Protein AF-A0A132MPM1-F1 (afdb_monomer)

Radius of gyration: 14.1 Å; Cα contacts (8 Å, |Δi|>4): 120; chains: 1; bounding box: 30×25×38 Å

pLDDT: mean 96.38, std 3.82, range [69.06, 98.75]

Sequence (72 aa):
MLVWEPPHRLVFSWQISPERVPEPDPVKASEVEVRFTAEGPATTRVELEHRGFEHHGPGGDAYRAGLGSPEG

Secondary structure (DSSP, 8-state):
--EEETTTEEEEEE-B-TTSSB---GGG-EEEEEEEEEEETTEEEEEEEEE-GGGGGGGHHHHHHHHTSTT-

Nearest PDB structures (foldseek):
  5z4f-assembly1_A  TM=6.955E-01  e=1.325E-03  Streptomyces bottropensis
  5ezv-assembly2_C  TM=5.768E-01  e=3.338E+00  Homo sapiens
  3zqp-assembly1_C  TM=3.327E-01  e=8.026E+00  Bac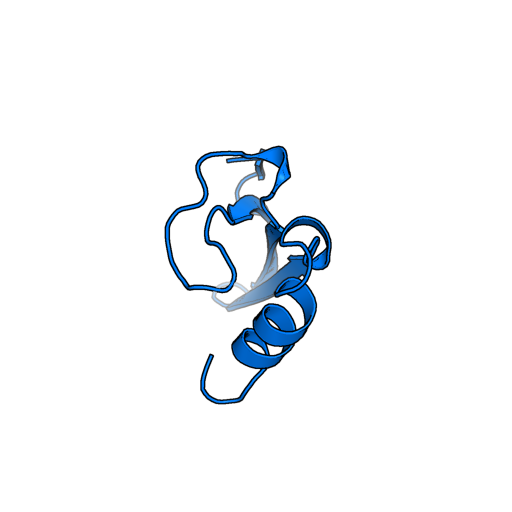illus phage SF6

Mean predicted aligned error: 2.67 Å

Solvent-accessible surface area (backbone atoms only — not comparable to full-atom values): 4158 Å² total; per-residue (Å²): 120,75,45,83,44,87,87,39,40,41,28,32,72,40,44,56,40,64,88,72,42,82,36,88,55,72,81,43,26,22,38,40,41,40,39,49,43,77,77,52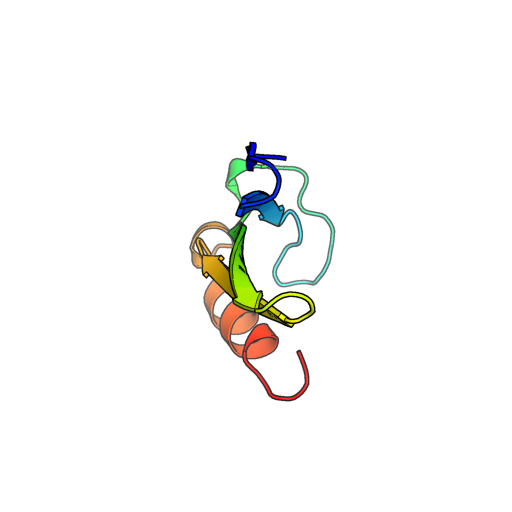,100,88,41,67,50,74,48,79,48,78,47,53,44,74,40,45,47,94,42,14,66,61,36,54,52,46,58,69,39,100,80,85

Foldseek 3Di:
DPDDDPPFKDKDWAQAALVRHGHPDSQLTWMKIWGWDDPDPPDIDIDIDTDDLCSNPPSSVVSVVVVPDPVD

Organism: NCBI:txid1469144

Structure (mmCIF, N/CA/C/O backbone):
data_AF-A0A132MPM1-F1
#
_entry.id   AF-A0A132MPM1-F1
#
loop_
_atom_site.group_PDB
_atom_site.id
_atom_site.type_symbol
_atom_site.label_atom_id
_atom_site.label_alt_id
_atom_site.label_comp_id
_atom_site.label_asym_id
_atom_site.label_entity_id
_atom_site.label_seq_id
_atom_site.pdbx_PDB_ins_code
_atom_site.Cartn_x
_atom_site.Cartn_y
_atom_site.Cartn_z
_atom_site.occupancy
_atom_site.B_iso_or_equiv
_atom_site.auth_seq_id
_atom_site.auth_comp_id
_atom_site.auth_asym_id
_atom_site.auth_atom_id
_atom_site.pdbx_PDB_model_num
ATOM 1 N N . MET A 1 1 ? 0.320 11.138 -0.962 1.00 89.00 1 MET A N 1
ATOM 2 C CA . MET A 1 1 ? -0.894 10.601 -0.305 1.00 89.00 1 MET A CA 1
ATOM 3 C C . MET A 1 1 ? -2.012 10.630 -1.325 1.00 89.00 1 MET A C 1
ATOM 5 O O . MET A 1 1 ? -2.171 11.661 -1.963 1.00 89.00 1 MET A O 1
ATOM 9 N N . LEU A 1 2 ? -2.712 9.512 -1.512 1.00 96.12 2 LEU A N 1
ATOM 10 C CA . LEU A 1 2 ? -3.752 9.356 -2.533 1.00 96.12 2 LEU A CA 1
ATOM 11 C C . LEU A 1 2 ? -5.156 9.394 -1.915 1.00 96.12 2 LEU A C 1
ATOM 13 O O . LEU A 1 2 ? -6.029 10.078 -2.434 1.00 96.12 2 LEU A O 1
ATOM 17 N N . VAL A 1 3 ? -5.357 8.725 -0.775 1.00 98.38 3 VAL A N 1
ATOM 18 C CA . VAL A 1 3 ? -6.624 8.723 -0.023 1.00 98.38 3 VAL A CA 1
ATOM 19 C C . VAL A 1 3 ? -6.337 8.850 1.468 1.00 98.38 3 VAL A C 1
ATOM 21 O O . VAL A 1 3 ? -5.422 8.203 1.978 1.00 98.38 3 VAL A O 1
ATOM 24 N N . TRP A 1 4 ? -7.140 9.657 2.164 1.00 98.25 4 TRP A N 1
ATOM 25 C CA . TRP A 1 4 ? -7.126 9.793 3.619 1.00 98.25 4 TRP A CA 1
ATOM 26 C C . TRP A 1 4 ? -8.554 9.870 4.157 1.00 98.25 4 TRP A C 1
ATOM 28 O O . TRP A 1 4 ? -9.218 10.898 4.037 1.00 98.25 4 TRP A O 1
ATOM 38 N N . GLU A 1 5 ? -9.021 8.773 4.746 1.00 98.38 5 GLU A N 1
ATOM 39 C CA . GLU A 1 5 ? -10.381 8.615 5.270 1.00 98.38 5 GLU A CA 1
ATOM 40 C C . GLU A 1 5 ? -10.304 8.064 6.704 1.00 98.38 5 GLU A C 1
ATOM 42 O O . GLU A 1 5 ? -10.466 6.861 6.925 1.00 98.38 5 GLU A O 1
ATOM 47 N N . PRO A 1 6 ? -9.996 8.901 7.707 1.00 96.81 6 PRO A N 1
ATOM 48 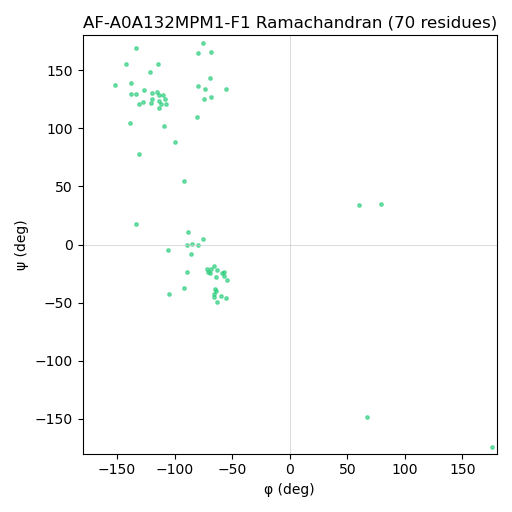C CA . PRO A 1 6 ? -9.858 8.437 9.082 1.00 96.81 6 PRO A CA 1
ATOM 49 C C . PRO A 1 6 ? -11.212 8.010 9.689 1.00 96.81 6 PRO A C 1
ATOM 51 O O . PRO A 1 6 ? -12.220 8.673 9.441 1.00 96.81 6 PRO A O 1
ATOM 54 N N . PRO A 1 7 ? -11.248 6.953 10.529 1.00 95.44 7 PRO A N 1
ATOM 55 C CA . PRO A 1 7 ? -10.142 6.054 10.890 1.00 95.44 7 PRO A CA 1
ATOM 56 C C . PRO A 1 7 ? -9.979 4.847 9.941 1.00 95.44 7 PRO A C 1
ATOM 58 O O . PRO A 1 7 ? -9.272 3.907 10.282 1.00 95.44 7 PRO A O 1
ATOM 61 N N . HIS A 1 8 ? -10.661 4.824 8.796 1.00 98.00 8 HIS A N 1
ATOM 62 C CA . HIS A 1 8 ? -10.946 3.609 8.030 1.00 98.00 8 HIS A CA 1
ATOM 63 C C . HIS A 1 8 ? -9.918 3.253 6.958 1.00 98.00 8 HIS A C 1
ATOM 65 O O . HIS A 1 8 ? -9.676 2.066 6.733 1.00 98.00 8 HIS A O 1
ATOM 71 N N . ARG A 1 9 ? -9.343 4.239 6.262 1.00 98.56 9 ARG A N 1
ATOM 72 C CA . ARG A 1 9 ? -8.590 3.969 5.034 1.00 98.56 9 ARG A CA 1
ATOM 73 C C . ARG A 1 9 ? -7.491 4.991 4.764 1.00 98.56 9 ARG A C 1
ATOM 75 O O . ARG A 1 9 ? -7.684 6.201 4.886 1.00 98.56 9 ARG A O 1
ATOM 82 N N . LEU A 1 10 ? -6.342 4.477 4.342 1.00 98.62 10 LEU A N 1
ATOM 83 C CA . LEU A 1 10 ? -5.192 5.239 3.867 1.00 98.62 10 LEU A CA 1
ATOM 84 C C . LEU A 1 10 ? -4.694 4.600 2.568 1.00 98.62 10 LEU A C 1
ATOM 86 O O . LEU A 1 10 ? -4.447 3.398 2.534 1.00 98.62 10 LEU A O 1
ATOM 90 N N . VAL A 1 11 ? -4.510 5.402 1.520 1.00 98.62 11 VAL A N 1
ATOM 91 C CA . VAL A 1 11 ? -3.853 4.965 0.277 1.00 98.62 11 VAL A CA 1
ATOM 92 C C . VAL A 1 11 ? -2.719 5.926 -0.044 1.00 98.62 11 VAL A C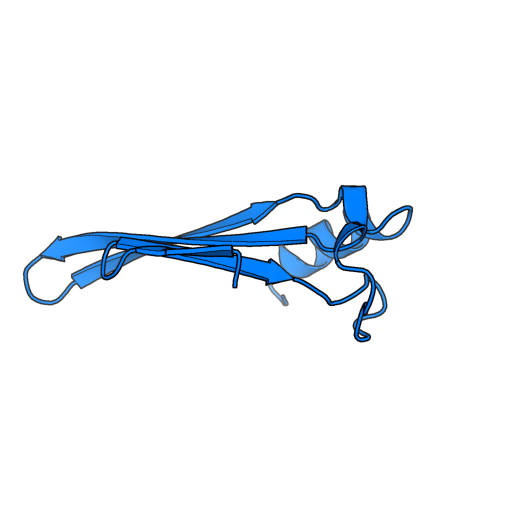 1
ATOM 94 O O . VAL A 1 11 ? -2.895 7.150 0.006 1.00 98.62 11 VAL A O 1
ATOM 97 N N . PHE A 1 12 ? -1.544 5.403 -0.381 1.00 98.38 12 PHE A N 1
ATOM 98 C CA . PHE A 1 12 ? -0.388 6.219 -0.742 1.00 98.38 12 PHE A CA 1
ATOM 99 C C . PHE A 1 12 ? 0.439 5.599 -1.869 1.00 98.38 12 PHE A C 1
ATOM 101 O O . PHE A 1 12 ? 0.418 4.389 -2.088 1.00 98.38 12 PHE A O 1
ATOM 108 N N . SER A 1 13 ? 1.158 6.461 -2.592 1.00 98.19 13 SER A N 1
ATOM 109 C CA . SER A 1 13 ? 2.073 6.055 -3.652 1.00 98.19 13 SER A CA 1
ATOM 110 C C . SER A 1 13 ? 3.338 5.444 -3.055 1.00 98.19 13 SER A C 1
ATOM 112 O O . SER A 1 13 ? 3.946 5.990 -2.132 1.00 98.19 13 SER A O 1
ATOM 114 N N . TRP A 1 14 ? 3.749 4.315 -3.615 1.00 97.69 14 TRP A N 1
ATOM 115 C CA . TRP A 1 14 ? 4.995 3.635 -3.308 1.00 97.69 14 TRP A CA 1
ATOM 116 C C . TRP A 1 14 ? 6.023 3.968 -4.388 1.00 97.69 14 TRP A C 1
ATOM 118 O O . TRP A 1 14 ? 6.141 3.293 -5.412 1.00 97.69 14 TRP A O 1
ATOM 128 N N . GLN A 1 15 ? 6.735 5.067 -4.155 1.00 97.62 15 GLN A N 1
ATOM 129 C CA . GLN A 1 15 ? 7.720 5.655 -5.064 1.00 97.62 15 GLN A CA 1
ATOM 130 C C . GLN A 1 15 ? 9.133 5.121 -4.796 1.00 97.62 15 GLN A C 1
ATOM 132 O O . GLN A 1 15 ? 10.078 5.871 -4.546 1.00 97.62 15 GLN A O 1
ATOM 137 N N . ILE A 1 16 ? 9.255 3.795 -4.813 1.00 97.00 16 ILE A N 1
ATOM 138 C CA . ILE A 1 16 ? 10.516 3.071 -4.654 1.00 97.00 16 ILE A CA 1
ATOM 139 C C . ILE A 1 16 ? 10.598 2.047 -5.780 1.00 97.00 16 ILE A C 1
ATOM 141 O O . ILE A 1 16 ? 9.722 1.194 -5.892 1.00 97.00 16 ILE A O 1
ATOM 145 N N . SER A 1 17 ? 11.640 2.157 -6.597 1.00 96.31 17 SER A N 1
ATOM 146 C CA . SER A 1 17 ? 11.927 1.248 -7.714 1.00 96.31 17 SER A CA 1
ATOM 147 C C . SER A 1 17 ? 12.319 -0.165 -7.240 1.00 96.31 17 SER A C 1
ATOM 149 O O . SER A 1 17 ? 12.688 -0.340 -6.072 1.00 96.31 17 SER A O 1
ATOM 151 N N . PRO A 1 18 ? 12.321 -1.176 -8.132 1.00 96.06 18 PRO A N 1
ATOM 152 C CA . PRO A 1 18 ? 12.813 -2.525 -7.830 1.00 96.06 18 PRO A CA 1
ATOM 153 C C . PRO A 1 18 ? 14.243 -2.565 -7.280 1.00 96.06 18 PRO A C 1
ATOM 155 O O . PRO A 1 18 ? 14.570 -3.411 -6.450 1.00 96.06 18 PRO A O 1
ATOM 158 N N . GLU A 1 19 ? 15.087 -1.614 -7.678 1.00 94.56 19 GLU A N 1
ATOM 159 C CA . GLU A 1 19 ? 16.461 -1.451 -7.196 1.00 94.56 19 GLU A CA 1
ATOM 160 C C . GLU A 1 19 ? 16.534 -0.840 -5.783 1.00 94.56 19 GLU A C 1
ATOM 162 O O . GLU A 1 19 ? 17.623 -0.575 -5.272 1.00 94.56 19 GLU A O 1
ATOM 167 N N . ARG A 1 20 ? 15.381 -0.628 -5.130 1.00 92.94 20 ARG A N 1
ATOM 168 C CA . ARG A 1 20 ? 15.227 -0.036 -3.792 1.00 92.94 20 ARG A CA 1
ATOM 169 C C . ARG A 1 20 ? 15.772 1.393 -3.692 1.00 92.94 20 ARG A C 1
ATOM 171 O O . ARG A 1 20 ? 16.247 1.812 -2.637 1.00 92.94 20 ARG A O 1
ATOM 178 N N . VAL A 1 21 ? 15.658 2.164 -4.774 1.00 96.38 21 VAL A N 1
ATOM 179 C CA . VAL A 1 21 ? 15.986 3.600 -4.811 1.00 96.38 21 VAL A CA 1
ATOM 180 C C . VAL A 1 21 ? 14.735 4.449 -5.070 1.00 96.38 21 VAL A C 1
ATOM 182 O O . VAL A 1 21 ? 13.778 3.936 -5.661 1.00 96.38 21 VAL A O 1
ATOM 185 N N . PRO A 1 22 ? 14.708 5.731 -4.650 1.00 97.81 22 PRO A N 1
ATOM 186 C CA . PRO A 1 22 ? 13.565 6.611 -4.893 1.00 97.81 22 PRO A CA 1
ATOM 187 C C . PRO A 1 22 ? 13.207 6.715 -6.382 1.00 97.81 22 PRO A C 1
ATOM 189 O O . PRO A 1 22 ? 14.083 6.944 -7.212 1.00 97.81 22 PRO A O 1
ATOM 192 N N . GLU A 1 23 ? 11.918 6.597 -6.701 1.00 97.06 23 GLU A N 1
ATOM 193 C CA . GLU A 1 23 ? 11.370 6.776 -8.050 1.00 97.06 23 GLU A CA 1
ATOM 194 C C . GLU A 1 23 ? 10.558 8.086 -8.101 1.00 97.06 23 GLU A C 1
ATOM 196 O O . GLU A 1 23 ? 9.448 8.154 -7.559 1.00 97.06 23 GLU A O 1
ATOM 201 N N . PRO A 1 24 ? 11.110 9.174 -8.671 1.00 96.31 24 PRO A N 1
ATOM 202 C CA . PRO A 1 24 ? 10.451 10.477 -8.678 1.00 96.31 24 PRO A CA 1
ATOM 203 C C . PRO A 1 24 ? 9.244 10.551 -9.621 1.00 96.31 24 PRO A C 1
ATOM 205 O O . PRO A 1 24 ? 8.410 11.434 -9.424 1.00 96.31 24 PRO A O 1
ATOM 208 N N . ASP A 1 25 ? 9.137 9.669 -10.619 1.00 96.62 25 ASP A N 1
ATOM 209 C CA . ASP A 1 25 ? 7.996 9.627 -11.532 1.00 96.62 25 ASP A CA 1
ATOM 210 C C . ASP A 1 25 ? 6.807 8.893 -10.879 1.00 96.62 25 ASP A C 1
ATOM 212 O O . ASP A 1 25 ? 6.845 7.669 -10.713 1.00 96.62 25 ASP A O 1
ATOM 216 N N . PRO A 1 26 ? 5.718 9.597 -10.518 1.00 94.94 26 PRO A N 1
ATOM 217 C CA . PRO A 1 26 ? 4.574 8.971 -9.865 1.00 94.94 26 PRO A CA 1
ATOM 218 C C . PRO A 1 26 ? 3.835 7.970 -10.765 1.00 94.94 26 PRO A C 1
ATOM 220 O O . PRO A 1 26 ? 3.109 7.133 -10.238 1.00 94.94 26 PRO A O 1
ATOM 223 N N . VAL A 1 27 ? 4.014 8.013 -12.093 1.00 96.56 27 VAL A N 1
ATOM 224 C CA . VAL A 1 27 ? 3.396 7.047 -13.024 1.00 96.56 27 VAL A CA 1
ATOM 225 C C . VAL A 1 27 ? 4.032 5.661 -12.900 1.00 96.56 27 VAL A C 1
ATOM 227 O O . VAL A 1 27 ? 3.392 4.658 -13.200 1.00 96.56 27 VAL A O 1
ATOM 230 N N . LYS A 1 28 ? 5.274 5.590 -12.415 1.00 97.50 28 LYS A N 1
ATOM 231 C CA . LYS A 1 28 ? 5.988 4.331 -12.168 1.00 97.50 28 LYS A CA 1
ATOM 232 C C . LYS A 1 28 ? 5.756 3.771 -10.766 1.00 97.50 28 LYS A C 1
ATOM 234 O O . LYS A 1 28 ? 6.299 2.728 -10.415 1.00 97.50 28 LYS A O 1
ATOM 239 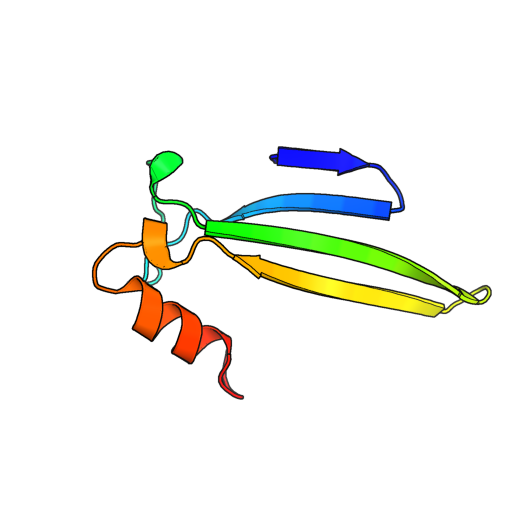N N . ALA A 1 29 ? 4.967 4.460 -9.945 1.00 97.69 29 ALA A N 1
ATOM 240 C CA . ALA A 1 29 ? 4.698 4.037 -8.584 1.00 97.69 29 ALA A CA 1
ATOM 241 C C . ALA A 1 29 ? 3.628 2.937 -8.540 1.00 97.69 29 ALA A C 1
ATOM 243 O O . ALA A 1 29 ? 2.561 3.035 -9.149 1.00 97.69 29 ALA A O 1
ATOM 244 N N . SER A 1 30 ? 3.885 1.922 -7.724 1.00 97.88 30 SER A N 1
ATOM 245 C CA . SER A 1 30 ? 2.829 1.068 -7.171 1.00 97.88 30 SER A CA 1
ATOM 246 C C . SER A 1 30 ? 2.075 1.804 -6.056 1.00 97.88 30 SER A C 1
ATOM 248 O O . SER A 1 30 ? 2.495 2.873 -5.609 1.00 97.88 30 SER A O 1
ATOM 250 N N . GLU A 1 31 ? 1.003 1.219 -5.540 1.00 98.31 31 GLU A N 1
ATOM 251 C CA . GLU A 1 31 ? 0.229 1.781 -4.431 1.00 98.31 31 GLU A CA 1
ATOM 252 C C . GLU A 1 31 ? 0.184 0.826 -3.246 1.00 98.31 31 GLU A C 1
ATOM 254 O O . GLU A 1 31 ? 0.1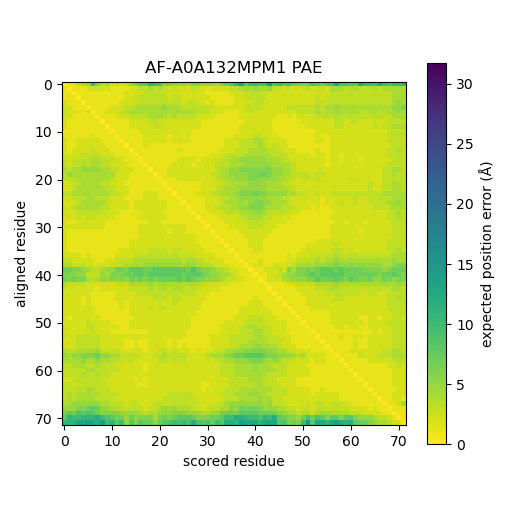29 -0.393 -3.419 1.00 98.31 31 GLU A O 1
ATOM 259 N N . VAL A 1 32 ? 0.125 1.403 -2.046 1.00 98.50 32 VAL A N 1
ATOM 260 C CA . VAL A 1 32 ? -0.214 0.681 -0.821 1.00 98.50 32 VAL A CA 1
ATOM 261 C C . VAL A 1 32 ? -1.544 1.207 -0.300 1.00 98.50 32 VAL A C 1
ATOM 263 O O . VAL A 1 32 ? -1.698 2.406 -0.048 1.00 98.50 32 VAL A O 1
ATOM 266 N N . GLU A 1 33 ? -2.498 0.299 -0.129 1.00 98.75 33 GLU A N 1
ATOM 267 C CA . GLU A 1 33 ? -3.787 0.547 0.503 1.00 98.75 33 GLU A CA 1
ATOM 268 C C . GLU A 1 33 ? -3.848 -0.162 1.856 1.00 98.75 33 GLU A C 1
ATOM 270 O O . GLU A 1 33 ? -3.594 -1.361 1.964 1.00 98.75 33 GLU A O 1
ATOM 275 N N . VAL A 1 34 ? -4.212 0.592 2.891 1.00 98.69 34 VAL A N 1
ATOM 276 C CA . VAL A 1 34 ? -4.396 0.094 4.253 1.00 98.69 34 VAL A CA 1
ATOM 277 C C . VAL A 1 34 ? -5.834 0.348 4.679 1.00 98.69 34 VAL A C 1
ATOM 279 O O . VAL A 1 34 ? -6.309 1.487 4.644 1.00 98.69 34 VAL A O 1
ATOM 282 N N . ARG A 1 35 ? -6.522 -0.717 5.097 1.00 98.69 35 ARG A N 1
ATOM 283 C CA . ARG A 1 35 ? -7.898 -0.686 5.608 1.00 98.69 35 ARG A CA 1
ATOM 284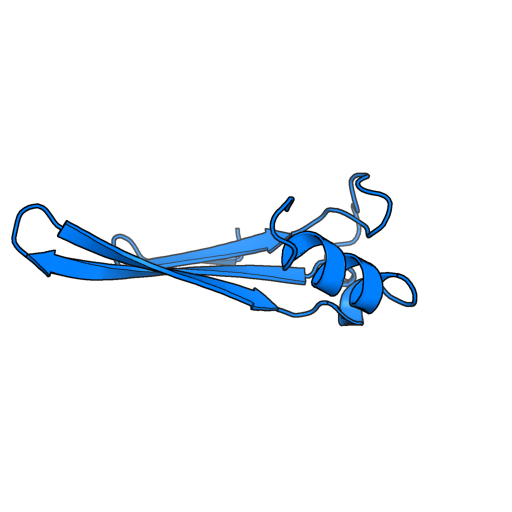 C C . ARG A 1 35 ? -7.918 -1.108 7.073 1.00 98.69 35 ARG A C 1
ATOM 286 O O . ARG A 1 35 ? -7.350 -2.137 7.435 1.00 98.69 35 ARG A O 1
ATOM 293 N N . PHE A 1 36 ? -8.600 -0.326 7.903 1.00 98.62 36 PHE A N 1
ATOM 294 C CA . PHE A 1 36 ? -8.729 -0.547 9.341 1.00 98.62 36 PHE A CA 1
ATOM 295 C C . PHE A 1 36 ? -10.175 -0.915 9.682 1.00 98.62 36 PHE A C 1
ATOM 297 O O . PHE A 1 36 ? -11.101 -0.138 9.445 1.00 98.62 36 PHE A O 1
ATOM 304 N N . THR A 1 37 ? -10.370 -2.095 10.269 1.00 98.44 37 THR A N 1
ATOM 305 C CA . THR A 1 37 ? -11.679 -2.577 10.732 1.00 98.44 37 THR A CA 1
ATOM 306 C C . THR A 1 37 ? -11.612 -2.852 12.227 1.00 98.44 37 THR A C 1
ATOM 308 O O . THR A 1 37 ? -10.794 -3.656 12.664 1.00 98.44 37 THR A O 1
ATOM 311 N N . ALA A 1 38 ? -12.450 -2.198 13.030 1.00 97.94 38 ALA A N 1
ATOM 312 C CA . ALA A 1 38 ? -12.531 -2.502 14.456 1.00 97.94 38 ALA A CA 1
ATOM 313 C C . ALA A 1 38 ? -13.148 -3.897 14.663 1.00 97.94 38 ALA A C 1
ATOM 315 O O . ALA A 1 38 ? -14.236 -4.171 14.161 1.00 97.94 38 ALA A O 1
ATOM 316 N N . GLU A 1 39 ? -12.473 -4.759 15.421 1.00 97.94 39 GLU A N 1
ATOM 317 C CA . GLU A 1 39 ? -12.982 -6.080 15.834 1.00 97.94 39 GLU A CA 1
ATOM 318 C C . GLU A 1 39 ? -13.406 -6.099 17.311 1.00 97.94 39 GLU A C 1
ATOM 320 O O . GLU A 1 39 ? -13.965 -7.074 17.807 1.00 97.94 39 GLU A O 1
ATOM 325 N N . GLY A 1 40 ? -13.172 -5.000 18.025 1.00 95.75 40 GLY A N 1
ATOM 326 C CA . GLY A 1 40 ? -13.591 -4.802 19.403 1.00 95.75 40 GLY A CA 1
ATOM 327 C C . GLY A 1 40 ? -13.079 -3.472 19.960 1.00 95.75 40 GLY A C 1
ATOM 328 O O . GLY A 1 40 ? -12.456 -2.697 19.234 1.00 95.75 40 GLY A O 1
ATOM 329 N N . PRO A 1 41 ? -13.289 -3.200 21.259 1.00 95.12 41 PRO A N 1
ATOM 330 C CA . PRO A 1 41 ? -12.903 -1.928 21.879 1.00 95.12 41 PRO A CA 1
ATOM 331 C C . PRO A 1 41 ? -11.394 -1.638 21.878 1.00 95.12 41 PRO A C 1
ATOM 333 O O . PRO A 1 41 ? -10.996 -0.486 22.012 1.00 95.12 41 PRO A O 1
ATOM 336 N N . ALA A 1 42 ? -10.560 -2.675 21.759 1.00 96.31 42 ALA A N 1
ATOM 337 C CA . ALA A 1 42 ? -9.099 -2.580 21.812 1.00 96.31 42 ALA A CA 1
ATOM 338 C C . ALA A 1 42 ? -8.408 -3.375 20.687 1.00 96.31 42 ALA A C 1
ATOM 340 O O . ALA A 1 42 ? -7.224 -3.694 20.791 1.00 96.31 42 ALA A O 1
ATOM 341 N N . THR A 1 43 ? -9.137 -3.738 19.627 1.00 97.94 43 THR A N 1
ATOM 342 C CA . THR A 1 43 ? -8.614 -4.588 18.549 1.00 97.94 43 THR A CA 1
ATOM 343 C C . THR A 1 43 ? -9.053 -4.060 17.194 1.00 97.94 43 THR A C 1
ATOM 345 O O . THR A 1 43 ? -10.240 -3.830 16.963 1.00 97.94 43 THR A O 1
ATOM 348 N N . THR A 1 44 ? -8.087 -3.912 16.291 1.00 98.25 44 THR A N 1
ATOM 349 C CA . THR A 1 44 ? -8.304 -3.476 14.913 1.00 98.25 44 THR A CA 1
ATOM 350 C C . THR A 1 44 ? -7.657 -4.483 13.980 1.00 98.25 44 THR A C 1
ATOM 352 O O . THR A 1 44 ? -6.449 -4.706 14.055 1.00 98.25 44 THR A O 1
ATOM 355 N N . ARG A 1 45 ? -8.443 -5.054 13.069 1.00 98.31 45 ARG A N 1
ATOM 356 C CA . ARG A 1 45 ? -7.910 -5.774 11.920 1.00 98.31 45 ARG A CA 1
ATOM 357 C C . ARG A 1 45 ? -7.372 -4.772 10.915 1.00 98.31 45 ARG A C 1
ATOM 359 O O . ARG A 1 45 ? -8.093 -3.873 10.478 1.00 98.31 45 ARG A O 1
ATOM 366 N N . VAL A 1 46 ? -6.112 -4.956 10.545 1.00 98.44 46 VAL A N 1
ATOM 367 C CA . VAL A 1 46 ? -5.445 -4.174 9.509 1.00 98.44 46 VAL A CA 1
ATOM 368 C C . VAL A 1 46 ? -5.272 -5.060 8.288 1.00 98.44 46 VAL A C 1
ATOM 370 O O . VAL A 1 46 ? -4.644 -6.112 8.364 1.00 98.44 46 VAL A O 1
ATOM 373 N N . GLU A 1 47 ? -5.839 -4.633 7.168 1.00 98.44 47 GLU A N 1
ATOM 374 C CA . GLU A 1 47 ? -5.634 -5.270 5.872 1.00 98.44 47 GLU A CA 1
ATOM 375 C C . GLU A 1 47 ? -4.757 -4.364 5.013 1.00 98.44 47 GLU A C 1
ATOM 377 O O . GLU A 1 47 ? -5.089 -3.194 4.815 1.00 98.44 47 GLU A O 1
ATOM 382 N N . LEU A 1 48 ? -3.652 -4.912 4.508 1.00 97.94 48 LEU A N 1
ATOM 383 C CA . LEU A 1 48 ? -2.720 -4.223 3.622 1.00 97.94 48 LEU A CA 1
ATOM 384 C C . LEU A 1 48 ? -2.752 -4.883 2.246 1.00 97.94 48 LEU A C 1
ATOM 386 O O . LEU A 1 48 ? -2.591 -6.097 2.130 1.00 97.94 48 LEU A O 1
ATOM 390 N N . GLU A 1 49 ? -2.935 -4.074 1.210 1.00 98.06 49 GLU A N 1
ATOM 391 C CA . GLU A 1 49 ? -2.776 -4.473 -0.184 1.00 98.06 49 GLU A CA 1
ATOM 392 C C . GLU A 1 49 ? -1.688 -3.614 -0.830 1.00 98.06 49 GLU A C 1
ATOM 394 O O . GLU A 1 49 ? -1.722 -2.387 -0.746 1.00 98.06 49 GLU A O 1
ATOM 399 N N . HIS A 1 50 ? -0.736 -4.263 -1.499 1.00 97.81 50 HIS A N 1
ATOM 400 C CA . HIS A 1 50 ? 0.242 -3.608 -2.363 1.00 97.81 50 HIS A CA 1
ATOM 401 C C . HIS A 1 50 ? -0.035 -4.049 -3.800 1.00 97.81 50 HIS A C 1
ATOM 403 O O . HIS A 1 50 ? 0.017 -5.241 -4.108 1.00 97.81 50 HIS A O 1
ATOM 409 N N . ARG A 1 51 ? -0.379 -3.098 -4.669 1.00 97.75 51 ARG A N 1
ATOM 410 C CA . ARG A 1 51 ? -0.808 -3.348 -6.055 1.00 97.75 51 ARG A CA 1
ATOM 411 C C . ARG A 1 51 ? -0.116 -2.413 -7.044 1.00 97.75 51 ARG A C 1
ATOM 413 O O . ARG A 1 51 ? 0.508 -1.437 -6.636 1.00 97.75 51 ARG A O 1
ATOM 420 N N . GLY A 1 52 ? -0.257 -2.686 -8.341 1.00 97.62 52 GLY A N 1
ATOM 421 C CA . GLY A 1 52 ? 0.342 -1.864 -9.397 1.00 97.62 52 GLY A CA 1
ATOM 422 C C . GLY A 1 52 ? 1.832 -2.144 -9.599 1.00 97.62 52 GLY A C 1
ATOM 423 O O . GLY A 1 52 ? 2.608 -1.221 -9.836 1.00 97.62 52 GLY A O 1
ATOM 424 N N . PHE A 1 53 ? 2.266 -3.397 -9.432 1.00 97.88 53 PHE A N 1
ATOM 425 C CA . PHE A 1 53 ? 3.679 -3.759 -9.587 1.00 97.88 53 PHE A CA 1
ATOM 426 C C . PHE A 1 53 ? 4.161 -3.674 -11.040 1.00 97.88 53 PHE A C 1
ATOM 428 O O . PHE A 1 53 ? 5.341 -3.440 -11.284 1.00 97.88 53 PHE A O 1
ATOM 435 N N . GLU A 1 54 ? 3.246 -3.788 -11.998 1.00 97.50 54 GLU A N 1
ATOM 436 C CA . GLU A 1 54 ? 3.476 -3.605 -13.427 1.00 97.50 54 GLU A CA 1
ATOM 437 C C . GLU A 1 54 ? 4.010 -2.206 -13.781 1.00 97.50 54 GLU A C 1
ATOM 439 O O . GLU A 1 54 ? 4.712 -2.049 -14.782 1.00 97.50 54 GLU A O 1
ATOM 444 N N . HIS A 1 55 ? 3.750 -1.196 -12.941 1.00 97.69 55 HIS A N 1
ATOM 445 C CA . HIS A 1 55 ? 4.262 0.164 -13.131 1.00 97.69 55 HIS A CA 1
ATOM 446 C C . HIS A 1 55 ? 5.787 0.262 -12.955 1.00 97.69 55 HIS A C 1
ATOM 448 O O . HIS A 1 55 ? 6.411 1.168 -13.507 1.00 97.69 55 HIS A O 1
ATOM 454 N N . HIS A 1 56 ? 6.407 -0.702 -12.264 1.00 96.62 56 HIS A N 1
ATOM 455 C CA . HIS A 1 56 ? 7.861 -0.763 -12.062 1.00 96.62 56 HIS A CA 1
ATOM 456 C C . HIS A 1 56 ? 8.632 -1.325 -13.265 1.00 96.62 56 HIS A C 1
ATOM 458 O O . HIS A 1 56 ? 9.858 -1.443 -13.224 1.00 96.62 56 HIS A O 1
ATOM 464 N N . GLY A 1 57 ? 7.940 -1.697 -14.346 1.00 95.44 57 GLY A N 1
ATOM 465 C CA . GLY A 1 57 ? 8.571 -2.257 -15.537 1.00 95.44 57 GLY A CA 1
ATOM 466 C C . GLY A 1 57 ? 9.188 -3.644 -15.288 1.00 95.44 57 GLY A C 1
ATOM 467 O O . GLY A 1 57 ? 8.665 -4.410 -14.478 1.00 95.44 57 GLY A O 1
ATOM 468 N N . PRO A 1 58 ? 10.292 -4.006 -15.974 1.00 95.44 58 PRO A N 1
ATOM 469 C CA . PRO A 1 58 ? 10.823 -5.375 -15.968 1.00 95.44 58 PRO A CA 1
ATOM 470 C C . PRO A 1 58 ? 11.159 -5.958 -14.585 1.00 95.44 58 PRO A C 1
ATOM 472 O O . PRO A 1 58 ? 11.130 -7.174 -14.419 1.00 95.44 58 PRO A O 1
ATOM 475 N N . GLY A 1 59 ? 11.479 -5.117 -13.595 1.00 95.50 59 GLY A N 1
ATOM 476 C CA . GLY A 1 59 ? 11.803 -5.553 -12.232 1.00 95.50 59 GLY A CA 1
ATOM 477 C C . GLY A 1 59 ? 10.590 -5.748 -11.314 1.00 95.50 59 GLY A C 1
ATOM 478 O O . GLY A 1 59 ? 10.751 -6.255 -10.204 1.00 95.50 59 GLY A O 1
ATOM 479 N N . GLY A 1 60 ? 9.384 -5.366 -11.749 1.00 96.69 60 GLY A N 1
ATOM 480 C CA . GLY A 1 60 ? 8.185 -5.332 -10.905 1.00 96.69 60 GLY A CA 1
ATOM 481 C C . GLY A 1 60 ? 7.795 -6.685 -10.309 1.00 96.69 60 GLY A C 1
ATOM 482 O O . GLY A 1 60 ? 7.537 -6.774 -9.109 1.00 96.69 60 GLY A O 1
ATOM 483 N N . ASP A 1 61 ? 7.822 -7.755 -11.107 1.00 96.75 61 ASP A N 1
ATOM 484 C CA . ASP A 1 61 ? 7.456 -9.102 -10.645 1.00 96.75 61 ASP A CA 1
ATOM 485 C C . ASP A 1 61 ? 8.438 -9.649 -9.604 1.00 96.75 61 ASP A C 1
ATOM 487 O O . ASP A 1 61 ? 8.028 -10.210 -8.584 1.00 96.75 61 ASP A O 1
ATOM 491 N N . ALA A 1 62 ? 9.740 -9.454 -9.832 1.00 95.75 62 ALA A N 1
ATOM 492 C CA . ALA A 1 62 ? 10.774 -9.842 -8.878 1.00 95.75 62 ALA A CA 1
ATOM 493 C C . ALA A 1 62 ? 10.662 -9.028 -7.583 1.00 95.75 62 ALA A C 1
ATOM 495 O O . ALA A 1 62 ? 10.816 -9.578 -6.493 1.00 95.75 62 ALA A O 1
ATOM 496 N N . TYR A 1 63 ? 10.333 -7.738 -7.693 1.00 96.44 63 TYR A N 1
ATOM 497 C CA . TYR A 1 63 ? 10.135 -6.879 -6.535 1.00 96.44 63 TYR A CA 1
ATOM 498 C C . TYR A 1 63 ? 8.920 -7.306 -5.704 1.00 96.44 63 TYR A C 1
ATOM 500 O O . TYR A 1 63 ? 9.036 -7.462 -4.488 1.00 96.44 63 TYR A O 1
ATOM 508 N N . ARG A 1 64 ? 7.788 -7.600 -6.359 1.00 96.50 64 ARG A N 1
ATOM 509 C CA . ARG A 1 64 ? 6.597 -8.183 -5.723 1.00 96.50 64 ARG A CA 1
ATOM 510 C C . ARG A 1 64 ? 6.926 -9.485 -4.998 1.00 96.50 64 ARG A C 1
ATOM 512 O O . ARG A 1 64 ? 6.486 -9.684 -3.869 1.00 96.50 64 ARG A O 1
ATOM 519 N N . ALA A 1 65 ? 7.674 -10.377 -5.649 1.00 96.06 65 ALA A N 1
ATOM 520 C CA . ALA A 1 65 ? 8.070 -11.652 -5.060 1.00 96.06 65 ALA A CA 1
ATOM 521 C C . ALA A 1 65 ? 8.977 -11.463 -3.834 1.00 96.06 65 ALA A C 1
ATOM 523 O O . ALA A 1 65 ? 8.792 -12.161 -2.841 1.00 96.06 65 ALA A O 1
ATOM 524 N N . GLY A 1 66 ? 9.904 -10.501 -3.885 1.00 95.12 66 GLY A N 1
ATOM 525 C CA . GLY A 1 66 ? 10.766 -10.144 -2.758 1.00 95.12 66 GLY A CA 1
ATOM 526 C C . GLY A 1 66 ? 9.980 -9.603 -1.564 1.00 95.12 66 GLY A C 1
ATOM 527 O O . GLY A 1 66 ? 10.128 -10.116 -0.466 1.00 95.12 66 GLY A O 1
ATOM 528 N N . LEU A 1 67 ? 9.077 -8.642 -1.782 1.00 93.44 67 LEU A N 1
ATOM 529 C CA . LEU A 1 67 ? 8.242 -8.091 -0.704 1.00 93.44 67 LEU A CA 1
ATOM 530 C C . LEU A 1 67 ? 7.284 -9.125 -0.092 1.00 93.44 67 LEU A C 1
ATOM 532 O O . LEU A 1 67 ? 6.888 -8.996 1.062 1.00 93.44 67 LEU A O 1
ATOM 536 N N . GLY A 1 68 ? 6.880 -10.130 -0.872 1.00 92.94 68 GLY A N 1
ATOM 537 C CA . GLY A 1 68 ? 6.049 -11.241 -0.409 1.00 92.94 68 GLY A CA 1
ATOM 53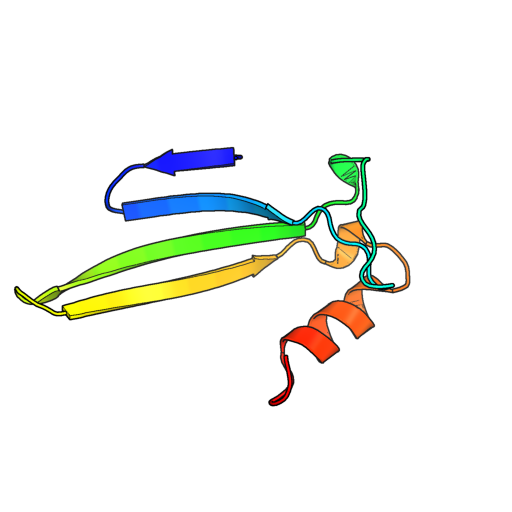8 C C . GLY A 1 68 ? 6.827 -12.390 0.240 1.00 92.94 68 GLY A C 1
ATOM 539 O O . GLY A 1 68 ? 6.205 -13.389 0.609 1.00 92.94 68 GLY A O 1
ATOM 540 N N . SER A 1 69 ? 8.157 -12.301 0.338 1.00 94.62 69 SER A N 1
ATOM 541 C CA . SER A 1 69 ? 8.976 -13.330 0.975 1.00 94.62 69 SER A CA 1
ATOM 542 C C . SER A 1 69 ? 8.940 -13.201 2.507 1.00 94.62 69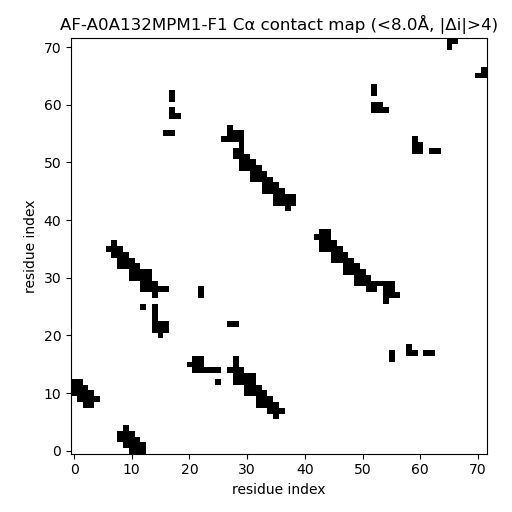 SER A C 1
ATOM 544 O O . SER A 1 69 ? 8.521 -12.171 3.038 1.00 94.62 69 SER A O 1
ATOM 546 N N . PRO A 1 70 ? 9.379 -14.230 3.256 1.00 94.75 70 PRO A N 1
ATOM 547 C CA . PRO A 1 70 ? 9.507 -14.144 4.713 1.00 94.75 70 PRO A CA 1
ATOM 548 C C . PRO A 1 70 ? 10.419 -13.006 5.193 1.00 94.75 70 PRO A C 1
ATOM 550 O O . PRO A 1 70 ? 10.305 -12.573 6.338 1.00 94.75 70 PRO A O 1
ATOM 553 N N . GLU A 1 71 ? 11.342 -12.562 4.341 1.00 87.69 71 GLU A N 1
ATOM 554 C CA . GLU A 1 71 ? 12.346 -11.554 4.661 1.00 87.69 71 GLU A CA 1
ATOM 555 C C . GLU A 1 71 ? 11.896 -10.117 4.381 1.00 87.69 71 GLU A C 1
ATOM 557 O O . GLU A 1 71 ? 12.450 -9.235 5.029 1.00 87.69 71 GLU A O 1
ATOM 562 N N . GLY A 1 72 ? 10.923 -9.896 3.480 1.00 69.06 72 GLY A N 1
ATOM 563 C CA . GLY A 1 72 ? 10.357 -8.574 3.144 1.00 69.06 72 GLY A CA 1
ATOM 564 C C . GLY A 1 72 ? 11.365 -7.509 2.693 1.00 69.06 72 GLY A C 1
ATOM 565 O O . GLY A 1 72 ? 12.006 -6.873 3.555 1.00 69.06 72 GLY A O 1
#

InterPro domains:
  IPR013538 Activator of Hsp90 ATPase homologue 1/2-like, C-terminal [PF08327] (3-56)
  IPR023393 START-like domain superfamily [G3DSA:3.30.530.20] (1-69)